Protein AF-A0A847W0J7-F1 (afdb_monomer_lite)

Sequence (144 aa):
MTIHAISHNMQVENIIVDYRDRPDGSESKLNTYIDGVKVLSTIFNLFKNHRPFLFFGIVALMLMVIAVSMFIPSVLIPFLRTGLVEKFPTLIVCVFLSLFSVFSFYTGLILDTMRYRSRCQFEFNLQLISDEKKRKRCKDERND

Structure (mmCIF, N/CA/C/O backbone):
data_AF-A0A847W0J7-F1
#
_entry.id   AF-A0A847W0J7-F1
#
loop_
_atom_site.group_PDB
_atom_site.id
_atom_site.type_symbol
_atom_site.label_atom_id
_atom_site.label_alt_id
_atom_site.label_comp_id
_atom_site.label_asym_id
_atom_site.label_entity_id
_atom_site.label_seq_id
_atom_site.pdbx_PDB_ins_code
_atom_site.Cartn_x
_atom_site.Cartn_y
_atom_site.Cartn_z
_atom_site.occupancy
_atom_site.B_iso_or_equiv
_atom_site.auth_seq_id
_atom_site.auth_comp_id
_atom_site.auth_asym_id
_atom_site.auth_atom_id
_atom_site.pdbx_PDB_model_num
ATOM 1 N N . MET A 1 1 ? 10.522 -9.683 -14.416 1.00 63.25 1 MET A N 1
ATOM 2 C CA . MET A 1 1 ? 10.779 -9.094 -15.750 1.00 63.25 1 MET A CA 1
ATOM 3 C C . MET A 1 1 ? 9.596 -9.275 -16.700 1.00 63.25 1 MET A C 1
ATOM 5 O O . MET A 1 1 ? 9.135 -8.283 -17.240 1.00 63.25 1 MET A O 1
ATOM 9 N N . THR A 1 2 ? 9.015 -10.470 -16.833 1.00 81.81 2 THR A N 1
ATOM 10 C CA . THR A 1 2 ? 7.874 -10.749 -17.736 1.00 81.81 2 THR A CA 1
ATOM 11 C C . THR A 1 2 ? 6.617 -9.922 -17.446 1.00 81.81 2 THR A C 1
ATOM 13 O O . THR A 1 2 ? 6.066 -9.303 -18.346 1.00 81.81 2 THR A O 1
ATOM 16 N N . ILE A 1 3 ? 6.197 -9.822 -16.181 1.00 83.75 3 ILE A N 1
ATOM 17 C CA . ILE A 1 3 ? 5.012 -9.026 -15.800 1.00 83.75 3 ILE A CA 1
ATOM 18 C C . ILE A 1 3 ? 5.218 -7.529 -16.072 1.00 83.75 3 ILE A C 1
ATOM 20 O O . ILE A 1 3 ? 4.294 -6.835 -16.481 1.00 83.75 3 ILE A O 1
ATOM 24 N N . HIS A 1 4 ? 6.444 -7.033 -15.891 1.00 83.62 4 HIS A N 1
ATOM 25 C CA . HIS A 1 4 ? 6.786 -5.647 -16.201 1.00 83.62 4 HIS A CA 1
ATOM 26 C C . HIS A 1 4 ? 6.713 -5.375 -17.711 1.00 83.62 4 HIS A C 1
ATOM 28 O O . HIS A 1 4 ? 6.169 -4.344 -18.102 1.00 83.62 4 HIS A O 1
ATOM 34 N N . ALA A 1 5 ? 7.190 -6.314 -18.537 1.00 87.50 5 ALA A N 1
ATOM 35 C CA . ALA A 1 5 ? 7.077 -6.252 -19.992 1.00 87.50 5 ALA A CA 1
ATOM 36 C C . ALA A 1 5 ? 5.623 -6.222 -20.461 1.00 87.50 5 ALA A C 1
ATOM 38 O O . ALA A 1 5 ? 5.243 -5.321 -21.203 1.00 87.50 5 ALA A O 1
ATOM 39 N N . ILE A 1 6 ? 4.789 -7.118 -19.932 1.00 87.00 6 ILE A N 1
ATOM 40 C CA . ILE A 1 6 ? 3.352 -7.143 -20.231 1.00 87.00 6 ILE A CA 1
ATOM 41 C C . ILE A 1 6 ? 2.672 -5.844 -19.769 1.00 87.00 6 ILE A C 1
ATOM 43 O O . ILE A 1 6 ? 1.896 -5.253 -20.511 1.00 87.00 6 ILE A O 1
ATOM 47 N N . SER A 1 7 ? 2.991 -5.348 -18.568 1.00 84.81 7 SER A N 1
ATOM 48 C CA . SER A 1 7 ? 2.380 -4.131 -18.011 1.00 84.81 7 SER A CA 1
ATOM 49 C C . SER A 1 7 ? 2.665 -2.856 -18.816 1.00 84.81 7 SER A C 1
ATOM 51 O O . SER A 1 7 ? 1.931 -1.883 -18.645 1.00 84.81 7 SER A O 1
ATOM 53 N N . HIS A 1 8 ? 3.722 -2.843 -19.630 1.00 86.38 8 HIS A N 1
ATOM 54 C CA . HIS A 1 8 ? 4.136 -1.704 -20.455 1.00 86.38 8 HIS A CA 1
ATOM 55 C C . HIS A 1 8 ? 4.053 -2.009 -21.959 1.00 86.38 8 HIS A C 1
ATOM 57 O O . HIS A 1 8 ? 4.656 -1.298 -22.754 1.00 86.38 8 HIS A O 1
ATOM 63 N N . ASN A 1 9 ? 3.333 -3.069 -22.356 1.00 86.50 9 ASN A N 1
ATOM 64 C CA . ASN A 1 9 ? 3.194 -3.502 -23.753 1.00 86.50 9 ASN A CA 1
ATOM 65 C C . ASN A 1 9 ? 4.536 -3.649 -24.496 1.00 86.50 9 ASN A C 1
ATOM 67 O O . ASN A 1 9 ? 4.642 -3.345 -25.683 1.00 86.50 9 ASN A O 1
ATOM 71 N N . MET A 1 10 ? 5.578 -4.101 -23.797 1.00 89.69 10 MET A N 1
ATOM 72 C CA . MET A 1 10 ? 6.863 -4.397 -24.425 1.00 89.69 10 MET A CA 1
ATOM 73 C C . MET A 1 10 ? 6.767 -5.686 -25.246 1.00 89.69 10 MET A C 1
ATOM 75 O O . MET A 1 10 ? 5.987 -6.582 -24.922 1.00 89.69 10 MET A O 1
ATOM 79 N N . GLN A 1 11 ? 7.587 -5.794 -26.292 1.00 88.88 11 GLN A N 1
ATOM 80 C CA . GLN A 1 11 ? 7.656 -6.993 -27.123 1.00 88.88 11 GLN A CA 1
ATOM 81 C C . GLN A 1 11 ? 8.161 -8.184 -26.296 1.00 88.88 11 GLN A C 1
ATOM 83 O O . GLN A 1 11 ? 9.225 -8.122 -25.679 1.00 88.88 11 GLN A O 1
ATOM 88 N N . VAL A 1 12 ? 7.382 -9.264 -26.284 1.00 91.12 12 VAL A N 1
ATOM 89 C CA . VAL A 1 12 ? 7.722 -10.535 -25.637 1.00 91.12 12 VAL A CA 1
ATOM 90 C C . VAL A 1 12 ? 7.479 -11.642 -26.651 1.00 91.12 12 VAL A C 1
ATOM 92 O O . VAL A 1 12 ? 6.403 -11.712 -27.239 1.00 91.12 12 VAL A O 1
ATOM 95 N N . GLU A 1 13 ? 8.470 -12.505 -26.838 1.00 89.88 13 GLU A N 1
ATOM 96 C CA . GLU A 1 13 ? 8.402 -13.656 -27.735 1.00 89.88 13 GLU A CA 1
ATOM 97 C C . GLU A 1 13 ? 8.630 -14.938 -26.930 1.00 89.88 13 GLU A C 1
ATOM 99 O O . GLU A 1 13 ? 9.442 -14.960 -26.001 1.00 89.88 13 GLU A O 1
ATOM 104 N N . ASN A 1 14 ? 7.876 -15.990 -27.250 1.00 90.19 14 ASN A N 1
ATOM 105 C CA . ASN A 1 14 ? 8.027 -17.300 -26.628 1.00 90.19 14 ASN A CA 1
ATOM 106 C C . ASN A 1 14 ? 8.779 -18.230 -27.583 1.00 90.19 14 ASN A C 1
ATOM 108 O O . ASN A 1 14 ? 8.392 -18.360 -28.741 1.00 90.19 14 ASN A O 1
ATOM 112 N N . ILE A 1 15 ? 9.817 -18.894 -27.085 1.00 91.62 15 ILE A N 1
ATOM 113 C CA . ILE A 1 15 ? 10.627 -19.837 -27.855 1.00 91.62 15 ILE A CA 1
ATOM 114 C C . ILE A 1 15 ? 10.225 -21.244 -27.418 1.00 91.62 15 ILE A C 1
ATOM 116 O O . ILE A 1 15 ? 10.307 -21.576 -26.236 1.00 91.62 15 ILE A O 1
ATOM 120 N N . ILE A 1 16 ? 9.774 -22.062 -28.369 1.00 90.56 16 ILE A N 1
ATOM 121 C CA . ILE A 1 16 ? 9.378 -23.449 -28.107 1.00 90.56 16 ILE A CA 1
ATOM 122 C C . ILE A 1 16 ? 10.643 -24.261 -27.803 1.00 90.56 16 ILE A 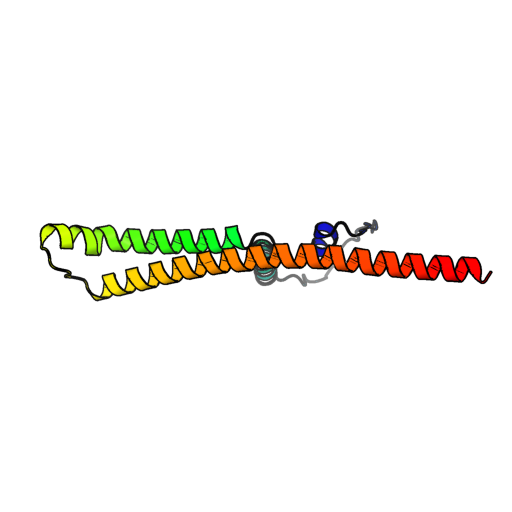C 1
ATOM 124 O O . ILE A 1 16 ? 11.602 -24.231 -28.572 1.00 90.56 16 ILE A O 1
ATOM 128 N N . VAL A 1 17 ? 10.645 -24.976 -26.677 1.00 90.19 17 VAL A N 1
ATOM 129 C CA . VAL A 1 17 ? 11.739 -25.859 -26.252 1.00 90.19 17 VAL A CA 1
ATOM 130 C C . VAL A 1 17 ? 11.154 -27.227 -25.928 1.00 90.19 17 VAL A C 1
ATOM 132 O O . VAL A 1 17 ? 10.161 -27.312 -25.203 1.00 90.19 17 VAL A O 1
ATOM 135 N N . ASP A 1 18 ? 11.778 -28.288 -26.439 1.00 92.31 18 ASP A N 1
ATOM 136 C CA . ASP A 1 18 ? 11.355 -29.660 -26.165 1.00 92.31 18 ASP A CA 1
ATOM 137 C C . ASP A 1 18 ? 11.630 -30.045 -24.710 1.00 92.31 18 ASP A C 1
ATOM 139 O O . ASP A 1 18 ? 12.739 -29.882 -24.186 1.00 92.31 18 ASP A O 1
ATOM 143 N N . TYR A 1 19 ? 10.604 -30.584 -24.055 1.00 89.69 19 TYR A N 1
ATOM 144 C CA . TYR A 1 19 ? 10.724 -31.102 -22.701 1.00 89.69 19 TYR A CA 1
ATOM 145 C C . TYR A 1 19 ? 11.484 -32.431 -22.727 1.00 89.69 19 TYR A C 1
ATOM 147 O O . TYR A 1 19 ? 11.170 -33.318 -23.518 1.00 89.69 19 TYR A O 1
ATOM 155 N N . ARG A 1 20 ? 12.495 -32.570 -21.867 1.00 87.94 20 ARG A N 1
ATOM 156 C CA . ARG A 1 20 ? 13.276 -33.804 -21.728 1.00 87.94 20 ARG A CA 1
ATOM 157 C C . ARG A 1 20 ? 12.914 -34.505 -20.437 1.00 87.94 20 ARG A C 1
ATOM 159 O O . ARG A 1 20 ? 12.783 -33.854 -19.399 1.00 87.94 20 ARG A O 1
ATOM 166 N N . ASP A 1 21 ? 12.837 -35.827 -20.508 1.00 87.25 21 ASP A N 1
ATOM 167 C CA . ASP A 1 21 ? 12.680 -36.642 -19.318 1.00 87.25 21 ASP A CA 1
ATOM 168 C C . ASP A 1 21 ? 13.873 -36.484 -18.382 1.00 87.25 21 ASP A C 1
ATOM 170 O O . ASP A 1 21 ? 15.019 -36.219 -18.770 1.00 87.25 21 ASP A O 1
ATOM 174 N N . ARG A 1 22 ? 13.559 -36.606 -17.099 1.00 84.69 22 ARG A N 1
ATOM 175 C CA . ARG A 1 22 ? 14.524 -36.461 -16.028 1.00 84.69 22 ARG A CA 1
ATOM 176 C C . ARG A 1 22 ? 15.442 -37.691 -16.010 1.00 84.69 22 ARG A C 1
ATOM 178 O O . ARG A 1 22 ? 14.921 -38.799 -16.023 1.00 84.69 22 ARG A O 1
ATOM 185 N N . PRO A 1 23 ? 16.775 -37.531 -15.925 1.00 84.38 23 PRO A N 1
ATOM 186 C CA . PRO A 1 23 ? 17.673 -38.676 -15.830 1.00 84.38 23 PRO A CA 1
ATOM 187 C C . PRO A 1 23 ? 17.377 -39.506 -14.576 1.00 84.38 23 PRO A C 1
ATOM 189 O O . PRO A 1 23 ? 17.174 -38.950 -13.482 1.00 84.38 23 PRO A O 1
ATOM 192 N N . ASP A 1 24 ? 17.367 -40.827 -14.763 1.00 82.81 24 ASP A N 1
ATOM 193 C CA . ASP A 1 24 ? 17.094 -41.814 -13.722 1.00 82.81 24 ASP A CA 1
ATOM 194 C C . ASP A 1 24 ? 18.076 -41.672 -12.553 1.00 82.81 24 ASP A C 1
ATOM 196 O O . ASP A 1 24 ? 19.277 -41.465 -12.733 1.00 82.81 24 ASP A O 1
ATOM 200 N N . GLY A 1 25 ? 17.549 -41.742 -11.329 1.00 80.50 25 GLY A N 1
ATOM 201 C CA . GLY A 1 25 ? 18.338 -41.613 -10.099 1.00 80.50 25 GLY A CA 1
ATOM 202 C C . GLY A 1 25 ? 18.641 -40.178 -9.651 1.00 80.50 25 GLY A C 1
ATOM 203 O O . GLY A 1 25 ? 19.375 -39.996 -8.682 1.00 80.50 25 GLY A O 1
ATOM 204 N N . SER A 1 26 ? 18.092 -39.141 -10.298 1.00 77.69 26 SER A N 1
ATOM 205 C CA . SER A 1 26 ? 18.303 -37.763 -9.828 1.00 77.69 26 SER A CA 1
ATOM 206 C C . SER A 1 26 ? 17.340 -37.354 -8.703 1.00 77.69 26 SER A C 1
ATOM 208 O O . SER A 1 26 ? 16.118 -37.338 -8.859 1.00 77.69 26 SER A O 1
ATOM 210 N N . GLU A 1 27 ? 17.896 -36.945 -7.562 1.00 78.06 27 GLU A N 1
ATOM 211 C CA . GLU A 1 27 ? 17.114 -36.484 -6.411 1.00 78.06 27 GLU A CA 1
ATOM 212 C C . GLU A 1 27 ? 16.453 -35.128 -6.649 1.00 78.06 27 GLU A C 1
ATOM 214 O O . GLU A 1 27 ? 17.039 -34.223 -7.250 1.00 78.06 27 GLU A O 1
ATOM 219 N N . SER A 1 28 ? 15.204 -34.969 -6.199 1.00 79.62 28 SER A N 1
ATOM 220 C CA . SER A 1 28 ? 14.467 -33.705 -6.308 1.00 79.62 28 SER A CA 1
ATOM 221 C C . SER A 1 28 ? 15.233 -32.556 -5.650 1.00 79.62 28 SER A C 1
ATOM 223 O O . SER A 1 28 ? 15.429 -32.538 -4.442 1.00 79.62 28 SER A O 1
ATOM 225 N N . LYS A 1 29 ? 15.620 -31.558 -6.455 1.00 76.81 29 LYS A N 1
ATOM 226 C CA . LYS A 1 29 ? 16.211 -30.301 -5.966 1.00 76.81 29 LYS A CA 1
ATOM 227 C C . LYS A 1 29 ? 15.158 -29.318 -5.434 1.00 76.81 29 LYS A C 1
ATOM 229 O O . LYS A 1 29 ? 15.518 -28.239 -4.975 1.00 76.81 29 LYS A O 1
ATOM 234 N N . LEU A 1 30 ? 13.873 -29.655 -5.564 1.00 82.25 30 LEU A N 1
ATOM 235 C CA . LEU A 1 30 ? 12.752 -28.804 -5.175 1.00 82.25 30 LEU A CA 1
ATOM 236 C C . LEU A 1 30 ? 12.411 -29.024 -3.709 1.00 82.25 30 LEU A C 1
ATOM 238 O O . LEU A 1 30 ? 12.205 -30.159 -3.276 1.00 82.25 30 LEU A O 1
ATOM 242 N N . ASN A 1 31 ? 12.285 -27.925 -2.969 1.00 84.38 31 ASN A N 1
ATOM 243 C CA . ASN A 1 31 ? 11.768 -27.955 -1.613 1.00 84.38 31 ASN A CA 1
ATOM 244 C C . ASN A 1 31 ? 10.330 -27.442 -1.633 1.00 84.38 31 ASN A C 1
ATOM 246 O O . ASN A 1 31 ? 10.098 -26.235 -1.622 1.00 84.38 31 ASN A O 1
ATOM 250 N N . THR A 1 32 ? 9.365 -28.360 -1.645 1.00 89.69 32 THR A N 1
ATOM 251 C CA . THR A 1 32 ? 7.939 -28.049 -1.830 1.00 89.69 32 THR A CA 1
ATOM 252 C C . THR A 1 32 ? 7.426 -26.967 -0.877 1.00 89.69 32 THR A C 1
ATOM 254 O O . THR A 1 32 ? 6.697 -26.071 -1.297 1.00 89.69 32 THR A O 1
ATOM 257 N N . TYR A 1 33 ? 7.834 -27.002 0.393 1.00 90.38 33 TYR A N 1
ATOM 258 C CA . TYR A 1 33 ? 7.372 -26.038 1.392 1.00 90.38 33 TYR A CA 1
ATOM 259 C C . TYR A 1 33 ? 8.058 -24.682 1.244 1.00 90.38 33 TYR A C 1
ATOM 261 O O . TYR A 1 33 ? 7.389 -23.651 1.169 1.00 90.38 33 TYR A O 1
ATOM 269 N N . ILE A 1 34 ? 9.392 -24.672 1.181 1.00 90.38 34 ILE A N 1
ATOM 270 C CA . ILE A 1 34 ? 10.163 -23.427 1.102 1.00 90.38 34 ILE A CA 1
ATOM 271 C C . ILE A 1 34 ? 9.863 -22.703 -0.213 1.00 90.38 34 ILE A C 1
ATOM 273 O O . ILE A 1 34 ? 9.671 -21.485 -0.222 1.00 90.38 34 ILE A O 1
ATOM 277 N N . ASP A 1 35 ? 9.785 -23.438 -1.319 1.00 91.19 35 ASP A N 1
ATOM 278 C CA . ASP A 1 35 ? 9.490 -22.860 -2.626 1.00 91.19 35 ASP A CA 1
ATOM 279 C C . ASP A 1 35 ? 8.025 -22.417 -2.717 1.00 91.19 35 ASP A C 1
ATOM 281 O O . ASP A 1 35 ? 7.754 -21.337 -3.243 1.00 91.19 35 ASP A O 1
ATOM 285 N N . GLY A 1 36 ? 7.094 -23.144 -2.092 1.00 92.00 36 GLY A N 1
ATOM 286 C CA . GLY A 1 36 ? 5.704 -22.707 -1.948 1.00 92.00 36 GLY A CA 1
ATOM 287 C C . GLY A 1 36 ? 5.574 -21.356 -1.233 1.00 92.00 36 GLY A C 1
ATOM 288 O O . GLY A 1 36 ? 4.901 -20.452 -1.733 1.00 92.00 36 GLY A O 1
ATOM 289 N N . VAL A 1 37 ? 6.277 -21.164 -0.110 1.00 94.00 37 VAL A N 1
ATOM 290 C CA . VAL A 1 37 ? 6.279 -19.887 0.630 1.00 94.00 37 VAL A CA 1
ATOM 291 C C . VAL A 1 37 ? 6.872 -18.748 -0.209 1.00 94.00 37 VAL A C 1
ATOM 293 O O . VAL A 1 37 ? 6.326 -17.640 -0.216 1.00 94.00 37 VAL A O 1
ATOM 296 N N . LYS A 1 38 ? 7.948 -19.001 -0.968 1.00 90.62 38 LYS A N 1
ATOM 297 C CA . LYS A 1 38 ? 8.528 -18.003 -1.889 1.00 90.62 38 LYS A CA 1
ATOM 298 C C . LYS A 1 38 ? 7.533 -17.587 -2.973 1.00 90.62 38 LYS A C 1
ATOM 300 O O . LYS A 1 38 ? 7.413 -16.394 -3.264 1.00 90.62 38 LYS A O 1
ATOM 305 N N . VAL A 1 39 ? 6.805 -18.543 -3.554 1.00 93.00 39 VAL A N 1
ATOM 306 C CA . VAL A 1 39 ? 5.780 -18.265 -4.571 1.00 93.00 39 VAL A CA 1
ATOM 307 C C . VAL A 1 39 ? 4.653 -17.426 -3.972 1.00 93.00 39 VAL A C 1
ATOM 309 O O . VAL A 1 39 ? 4.310 -16.388 -4.537 1.00 93.00 39 VAL A O 1
ATOM 312 N N . LEU A 1 40 ? 4.140 -17.795 -2.795 1.00 93.44 40 LEU A N 1
ATOM 313 C CA . LEU A 1 40 ? 3.081 -17.042 -2.118 1.00 93.44 40 LEU A CA 1
ATOM 314 C C . LEU A 1 40 ? 3.509 -15.601 -1.800 1.00 93.44 40 LEU A C 1
ATOM 316 O O . LEU A 1 40 ? 2.770 -14.655 -2.070 1.00 93.44 40 LEU A O 1
ATOM 320 N N . SER A 1 41 ? 4.734 -15.423 -1.300 1.00 91.56 41 SER A N 1
ATOM 321 C CA . SER A 1 41 ? 5.325 -14.102 -1.052 1.00 91.56 41 SER A CA 1
ATOM 322 C C . SER A 1 41 ? 5.453 -13.279 -2.339 1.00 91.56 41 SER A C 1
ATOM 324 O O . SER A 1 41 ? 5.176 -12.077 -2.360 1.00 91.56 41 SER A O 1
ATOM 326 N N . THR A 1 42 ? 5.808 -13.928 -3.449 1.00 91.06 42 THR A N 1
ATOM 327 C CA . THR A 1 42 ? 5.899 -13.274 -4.760 1.00 91.06 42 THR A CA 1
ATOM 328 C C . THR A 1 42 ? 4.525 -12.813 -5.243 1.00 91.06 42 THR A C 1
ATOM 330 O O . THR A 1 42 ? 4.390 -11.671 -5.682 1.00 91.06 42 THR A O 1
ATOM 333 N N . ILE A 1 43 ? 3.493 -13.651 -5.104 1.00 90.69 43 ILE A N 1
ATOM 334 C CA . ILE A 1 43 ? 2.101 -13.309 -5.439 1.00 90.69 43 ILE A CA 1
ATOM 335 C C . ILE A 1 43 ? 1.621 -12.128 -4.589 1.00 90.69 43 ILE A C 1
ATOM 337 O O . ILE A 1 43 ? 1.053 -11.173 -5.120 1.00 90.69 43 ILE A O 1
ATOM 341 N N . PHE A 1 44 ? 1.900 -12.150 -3.286 1.00 91.06 44 PHE A N 1
ATOM 342 C CA . PHE A 1 44 ? 1.527 -11.078 -2.368 1.00 91.06 44 PHE A CA 1
ATOM 343 C C . PHE A 1 44 ? 2.179 -9.742 -2.743 1.00 91.06 44 PHE A C 1
ATOM 345 O O . PHE A 1 44 ? 1.509 -8.712 -2.847 1.00 91.06 44 PHE A O 1
ATOM 352 N N . ASN A 1 45 ? 3.484 -9.760 -3.024 1.00 89.50 45 ASN A N 1
ATOM 353 C CA . ASN A 1 45 ? 4.211 -8.577 -3.475 1.00 89.50 45 ASN A CA 1
ATOM 354 C C . ASN A 1 45 ? 3.711 -8.068 -4.830 1.00 89.50 45 ASN A C 1
ATOM 356 O O . ASN A 1 45 ? 3.579 -6.857 -5.016 1.00 89.50 45 ASN A O 1
ATOM 360 N N . LEU A 1 46 ? 3.393 -8.969 -5.760 1.00 89.31 46 LEU A N 1
ATOM 361 C CA . LEU A 1 46 ? 2.803 -8.618 -7.049 1.00 89.31 46 LEU A CA 1
ATOM 362 C C . LEU A 1 46 ? 1.452 -7.934 -6.879 1.00 89.31 46 LEU A C 1
ATOM 364 O O . LEU A 1 46 ? 1.237 -6.880 -7.474 1.00 89.31 46 LEU A O 1
ATOM 368 N N . PHE A 1 47 ? 0.574 -8.483 -6.040 1.00 89.25 47 PHE A N 1
ATOM 369 C CA . PHE A 1 47 ? -0.734 -7.898 -5.771 1.00 89.25 47 PHE A CA 1
ATOM 370 C C . PHE A 1 47 ? -0.609 -6.499 -5.155 1.00 89.25 47 PHE A C 1
ATOM 372 O O . PHE A 1 47 ? -1.184 -5.546 -5.683 1.00 89.25 47 PHE A O 1
ATOM 379 N N . LYS A 1 48 ? 0.229 -6.347 -4.121 1.00 90.81 48 LYS A N 1
ATOM 380 C CA . LYS A 1 48 ? 0.528 -5.055 -3.485 1.00 90.81 48 LYS A CA 1
ATOM 381 C C . LYS A 1 48 ? 1.053 -4.019 -4.483 1.00 90.81 48 LYS A C 1
ATOM 383 O O . LYS A 1 48 ? 0.628 -2.870 -4.458 1.00 90.81 48 LYS A O 1
ATOM 388 N N . ASN A 1 49 ? 1.970 -4.409 -5.367 1.00 88.19 49 ASN A N 1
ATOM 389 C CA . ASN A 1 49 ? 2.592 -3.486 -6.320 1.00 88.19 49 ASN A CA 1
ATOM 390 C C . ASN A 1 49 ? 1.668 -3.161 -7.510 1.00 88.19 49 ASN A C 1
ATOM 392 O O . ASN A 1 49 ? 1.729 -2.061 -8.068 1.00 88.19 49 ASN A O 1
ATOM 396 N N . HIS A 1 50 ? 0.800 -4.099 -7.910 1.00 87.00 50 HIS A N 1
ATOM 397 C CA . HIS A 1 50 ? -0.135 -3.882 -9.011 1.00 87.00 50 HIS A CA 1
ATOM 398 C C . HIS A 1 50 ? -1.422 -3.159 -8.612 1.00 87.00 50 HIS A C 1
ATOM 400 O O . HIS A 1 50 ? -1.966 -2.410 -9.423 1.00 87.00 50 HIS A O 1
ATOM 406 N N . ARG A 1 51 ? -1.914 -3.379 -7.391 1.00 89.62 51 ARG A N 1
ATOM 407 C CA . ARG A 1 51 ? -3.176 -2.832 -6.877 1.00 89.62 51 ARG A CA 1
ATOM 408 C C . ARG A 1 51 ? -3.005 -2.344 -5.425 1.00 89.62 51 ARG A C 1
ATOM 410 O O . ARG A 1 51 ? -3.647 -2.887 -4.524 1.00 89.62 51 ARG A O 1
ATOM 417 N N . PRO A 1 52 ? -2.163 -1.322 -5.179 1.00 91.50 52 PRO A N 1
ATOM 418 C CA . PRO A 1 52 ? -1.834 -0.880 -3.822 1.00 91.50 52 PRO A CA 1
ATOM 419 C C . PRO A 1 52 ? -3.058 -0.401 -3.036 1.00 91.50 52 PRO A C 1
ATOM 421 O O . PRO A 1 52 ? -3.220 -0.788 -1.881 1.00 91.50 52 PRO A O 1
ATOM 424 N N . PHE A 1 53 ? -3.957 0.369 -3.661 1.00 93.25 53 PHE A N 1
ATOM 425 C CA . PHE A 1 53 ? -5.162 0.867 -2.992 1.00 93.25 53 PHE A CA 1
ATOM 426 C C . PHE A 1 53 ? -6.055 -0.262 -2.464 1.00 93.25 53 PHE A C 1
ATOM 428 O O . PHE A 1 53 ? -6.477 -0.220 -1.314 1.00 93.25 53 PHE A O 1
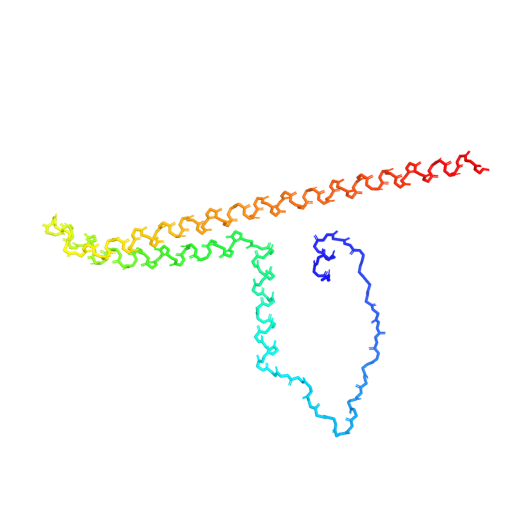ATOM 435 N N . LEU A 1 54 ? -6.299 -1.303 -3.269 1.00 93.62 54 LEU A N 1
ATOM 436 C CA . LEU A 1 54 ? -7.108 -2.450 -2.840 1.00 93.62 54 LEU A CA 1
ATOM 437 C C . LEU A 1 54 ? -6.437 -3.205 -1.692 1.00 93.62 54 LEU A C 1
ATOM 439 O O . LEU A 1 54 ? -7.099 -3.554 -0.720 1.00 93.62 54 LEU A O 1
ATOM 443 N N . PHE A 1 55 ? -5.126 -3.426 -1.784 1.00 94.56 55 PHE A N 1
ATOM 444 C CA . PHE A 1 55 ? -4.374 -4.135 -0.757 1.00 94.56 55 PHE A CA 1
ATOM 445 C C . PHE A 1 55 ? -4.443 -3.423 0.604 1.00 94.56 55 PHE A C 1
ATOM 447 O O . PHE A 1 55 ? -4.898 -4.003 1.591 1.00 94.56 55 PHE A O 1
ATOM 454 N N . PHE A 1 56 ? -4.044 -2.151 0.654 1.00 94.50 56 PHE A N 1
ATOM 455 C CA . PHE A 1 56 ? -4.063 -1.375 1.894 1.00 94.50 56 PHE A CA 1
ATOM 456 C C . PHE A 1 56 ? -5.488 -1.024 2.345 1.00 94.50 56 PHE A C 1
ATOM 458 O O . PHE A 1 56 ? -5.746 -0.949 3.542 1.00 94.50 56 PHE A O 1
ATOM 465 N N . GLY A 1 57 ? -6.433 -0.890 1.413 1.00 96.06 57 GLY A N 1
ATOM 466 C CA . GLY A 1 57 ? -7.850 -0.687 1.706 1.00 96.06 57 GLY A CA 1
ATOM 467 C C . GLY A 1 57 ? -8.487 -1.876 2.427 1.00 96.06 57 GLY A C 1
ATOM 468 O O . GLY A 1 57 ? -9.197 -1.673 3.406 1.00 96.06 57 GLY A O 1
ATOM 469 N N . ILE A 1 58 ? -8.186 -3.115 2.016 1.00 96.06 58 ILE A N 1
ATOM 470 C CA . ILE A 1 58 ? -8.645 -4.326 2.722 1.00 96.06 58 ILE A CA 1
ATOM 471 C C . ILE A 1 58 ? -8.065 -4.371 4.141 1.00 96.06 58 ILE A C 1
ATOM 473 O O . ILE A 1 58 ? -8.786 -4.667 5.092 1.00 96.06 58 ILE A O 1
ATOM 477 N N . VAL A 1 59 ? -6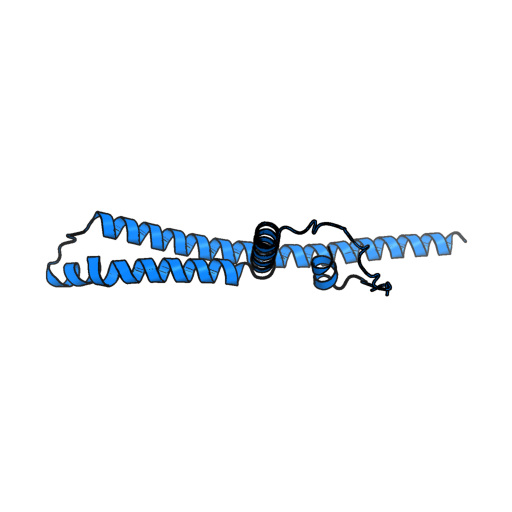.779 -4.041 4.303 1.00 95.94 59 VAL A N 1
ATOM 478 C CA . VAL A 1 59 ? -6.129 -3.994 5.623 1.00 95.94 59 VAL A CA 1
ATOM 479 C C . VAL A 1 59 ? -6.762 -2.922 6.512 1.00 95.94 59 VAL A C 1
ATOM 481 O O . VAL A 1 59 ? -7.078 -3.200 7.666 1.00 95.94 59 VAL A O 1
ATOM 484 N N . ALA A 1 60 ? -6.988 -1.718 5.981 1.00 97.19 60 ALA A N 1
ATOM 485 C CA . ALA A 1 60 ? -7.677 -0.644 6.688 1.00 97.19 60 ALA A CA 1
ATOM 486 C C . ALA A 1 60 ? -9.088 -1.074 7.111 1.00 97.19 60 ALA A C 1
ATOM 488 O O . ALA A 1 60 ? -9.447 -0.956 8.278 1.00 97.19 60 AL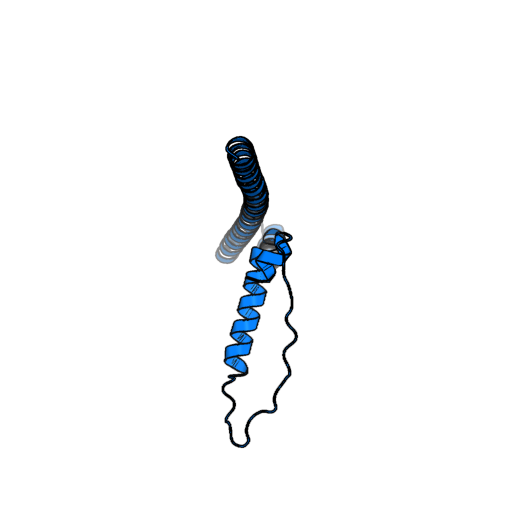A A O 1
ATOM 489 N N . LEU A 1 61 ? -9.862 -1.665 6.197 1.00 97.50 61 LEU A N 1
ATOM 490 C CA . LEU A 1 61 ? -11.201 -2.169 6.492 1.00 97.50 61 LEU A CA 1
ATOM 491 C C . LEU A 1 61 ? -11.175 -3.208 7.621 1.00 97.50 61 LEU A C 1
ATOM 493 O O . LEU A 1 61 ? -11.963 -3.098 8.556 1.00 97.50 61 LEU A O 1
ATOM 497 N N . MET A 1 62 ? -10.258 -4.179 7.576 1.00 97.81 62 MET A N 1
ATOM 498 C CA . MET A 1 62 ? -10.134 -5.182 8.639 1.00 97.81 62 MET A CA 1
ATOM 499 C C . MET A 1 62 ? -9.795 -4.549 9.992 1.00 97.81 62 MET A C 1
ATOM 501 O O . MET A 1 62 ? -10.440 -4.867 10.989 1.00 97.81 62 MET A O 1
ATOM 505 N N . LEU A 1 63 ? -8.838 -3.617 10.033 1.00 97.00 63 LEU A N 1
ATOM 506 C CA . LEU A 1 63 ? -8.478 -2.904 11.263 1.00 97.00 63 LEU A CA 1
ATOM 507 C C . LEU A 1 63 ? -9.648 -2.077 11.810 1.00 97.00 63 LEU A C 1
ATOM 509 O O . LEU A 1 63 ? -9.900 -2.101 13.014 1.00 97.00 63 LEU A O 1
ATOM 513 N N . MET A 1 64 ? -10.393 -1.393 10.937 1.00 97.31 64 MET A N 1
ATOM 514 C CA . MET A 1 64 ? -11.574 -0.622 11.322 1.00 97.31 64 MET A CA 1
ATOM 515 C C . MET A 1 64 ? -12.680 -1.523 11.875 1.00 97.31 64 MET A C 1
ATOM 517 O O . MET A 1 64 ? -13.258 -1.213 12.914 1.00 97.31 64 MET A O 1
ATOM 521 N N . VAL A 1 65 ? -12.958 -2.655 11.223 1.00 97.75 65 VAL A N 1
ATOM 522 C CA . VAL A 1 65 ? -13.963 -3.622 11.689 1.00 97.75 65 VAL A CA 1
ATOM 523 C C . VAL A 1 65 ? -13.593 -4.153 13.071 1.00 97.75 65 VAL A C 1
ATOM 525 O O . VAL A 1 65 ? -14.446 -4.176 13.956 1.00 97.75 65 VAL A O 1
ATOM 528 N N . ILE A 1 66 ? -12.324 -4.504 13.296 1.00 96.56 66 ILE A N 1
ATOM 529 C CA . ILE A 1 66 ? -11.844 -4.950 14.609 1.00 96.56 66 ILE A CA 1
ATOM 530 C C . ILE A 1 66 ? -12.028 -3.834 15.647 1.00 96.56 66 ILE A C 1
ATOM 532 O O . ILE A 1 66 ? -12.634 -4.075 16.692 1.00 96.56 66 ILE A O 1
ATOM 536 N N . ALA A 1 67 ? -11.601 -2.605 15.342 1.00 96.12 67 ALA A N 1
ATOM 537 C CA . ALA A 1 67 ? -11.741 -1.462 16.245 1.00 96.12 67 ALA A CA 1
ATOM 538 C C . ALA A 1 67 ? -13.205 -1.208 16.638 1.00 96.12 67 ALA A C 1
ATOM 540 O O . ALA A 1 67 ? -13.523 -1.094 17.820 1.00 96.12 67 ALA A O 1
ATOM 541 N N . VAL A 1 68 ? -14.112 -1.176 15.658 1.00 95.94 68 VAL A N 1
ATOM 542 C CA . VAL A 1 68 ? -15.546 -0.938 15.872 1.00 95.94 68 VAL A CA 1
ATOM 543 C C . VAL A 1 68 ? -16.191 -2.095 16.637 1.00 95.94 68 VAL A C 1
ATOM 545 O O . VAL A 1 68 ? -16.954 -1.856 17.574 1.00 95.94 68 VAL A O 1
ATOM 548 N N . SER A 1 69 ? -15.847 -3.340 16.296 1.00 95.75 69 SER A N 1
ATOM 549 C CA . SER A 1 69 ? -16.369 -4.532 16.976 1.00 95.75 69 SER A CA 1
ATOM 550 C C . SER A 1 69 ? -15.982 -4.590 18.454 1.00 95.75 69 SER A C 1
ATOM 552 O O . SER A 1 69 ? -16.758 -5.088 19.261 1.00 95.75 69 SER A O 1
ATOM 554 N N . MET A 1 70 ? -14.822 -4.042 18.830 1.00 93.50 70 MET A N 1
ATOM 555 C CA . MET A 1 70 ? -14.409 -3.921 20.228 1.00 93.50 70 MET A CA 1
ATOM 556 C C . MET A 1 70 ? -15.041 -2.700 20.904 1.00 93.50 70 MET A C 1
ATOM 558 O O . MET A 1 70 ? -15.495 -2.797 22.048 1.00 93.50 70 MET A O 1
ATOM 562 N N . PHE A 1 71 ? -15.099 -1.566 20.202 1.00 94.25 71 PHE A N 1
ATOM 563 C CA . PHE A 1 71 ? -15.574 -0.288 20.727 1.00 94.25 71 PHE A CA 1
ATOM 564 C C . PHE A 1 71 ? -17.065 -0.300 21.080 1.00 94.25 71 PHE A C 1
ATOM 566 O O . PHE A 1 71 ? -17.432 0.126 22.178 1.00 94.25 71 PHE A O 1
ATOM 573 N N . ILE A 1 72 ? -17.922 -0.814 20.189 1.00 93.44 72 ILE A N 1
ATOM 574 C CA . ILE A 1 72 ? -19.380 -0.812 20.386 1.00 93.44 72 ILE A CA 1
ATOM 575 C C . ILE A 1 72 ? -19.775 -1.539 21.687 1.00 93.44 72 ILE A C 1
ATOM 577 O O . ILE A 1 72 ? -20.358 -0.898 22.564 1.00 93.44 72 ILE A O 1
ATOM 581 N N . PRO A 1 73 ? -19.455 -2.835 21.878 1.00 91.88 73 PRO A N 1
ATOM 582 C CA . PRO A 1 73 ? -19.888 -3.560 23.066 1.00 91.88 73 PRO A CA 1
ATOM 583 C C . PRO A 1 73 ? -19.134 -3.149 24.331 1.00 91.88 73 PRO A C 1
ATOM 585 O O . PRO A 1 73 ? -19.721 -3.152 25.409 1.00 91.88 73 PRO A O 1
ATOM 588 N N . SER A 1 74 ? -17.844 -2.809 24.227 1.00 89.62 74 SER A N 1
ATOM 589 C CA . SER A 1 74 ? -16.998 -2.627 25.415 1.00 89.62 74 SER A CA 1
ATOM 590 C C . SER A 1 74 ? -16.983 -1.206 25.958 1.00 89.62 74 SER A C 1
ATOM 592 O O . SER A 1 74 ? -16.691 -1.034 27.138 1.00 89.62 74 SER A O 1
ATOM 594 N N . VAL A 1 75 ? -17.239 -0.202 25.118 1.00 90.31 75 VAL A N 1
ATOM 595 C CA . VAL A 1 75 ? -17.115 1.211 25.499 1.00 90.31 75 VAL A CA 1
ATOM 596 C C . VAL A 1 75 ? -18.424 1.951 25.267 1.00 90.31 75 VAL A C 1
ATOM 598 O O . VAL A 1 75 ? -18.939 2.556 26.201 1.00 90.31 75 VAL A O 1
ATOM 601 N N . LEU A 1 76 ? -19.002 1.862 24.065 1.00 90.12 76 LEU A N 1
ATOM 602 C CA . LEU A 1 76 ? -20.182 2.653 23.711 1.00 90.12 76 LEU A CA 1
ATOM 603 C C . LEU A 1 76 ? -21.431 2.236 24.503 1.00 90.12 76 LEU A C 1
ATOM 605 O O . LEU A 1 76 ? -22.095 3.091 25.083 1.00 90.12 76 LEU A O 1
ATOM 609 N N . ILE A 1 77 ? -21.747 0.935 24.564 1.00 91.12 77 ILE A N 1
ATOM 610 C CA . ILE A 1 77 ? -22.939 0.445 25.281 1.00 91.12 77 ILE A CA 1
ATOM 611 C C . ILE A 1 77 ? -22.874 0.748 26.792 1.00 91.12 77 ILE A C 1
ATOM 613 O O . ILE A 1 77 ? -23.859 1.277 27.313 1.00 91.12 77 ILE A O 1
ATOM 617 N N . PRO A 1 78 ? -21.769 0.460 27.515 1.00 90.12 78 PRO A N 1
ATOM 618 C CA . PRO A 1 78 ? -21.656 0.808 28.932 1.00 90.12 78 PRO A CA 1
ATOM 619 C C . PRO A 1 78 ? -21.744 2.315 29.167 1.00 90.12 78 PRO A C 1
ATOM 621 O O . PRO A 1 78 ? -22.514 2.743 30.020 1.00 90.12 78 PRO A O 1
ATOM 624 N N . PHE A 1 79 ? -21.052 3.117 28.351 1.00 90.00 79 PHE A N 1
ATOM 625 C CA . PHE A 1 79 ? -21.069 4.575 28.460 1.00 90.00 79 PHE A CA 1
ATOM 626 C C . PHE A 1 79 ? -22.478 5.160 28.302 1.00 90.00 79 PHE A C 1
ATOM 628 O O . PHE A 1 79 ? -22.863 6.038 29.066 1.00 90.00 79 PHE A O 1
ATOM 635 N N . LEU A 1 80 ? -23.284 4.640 27.369 1.00 91.31 80 LEU A N 1
ATOM 636 C CA . LEU A 1 80 ? -24.675 5.076 27.194 1.00 91.31 80 LEU A CA 1
ATOM 637 C C . LEU A 1 80 ? -25.570 4.738 28.396 1.00 91.31 80 LEU A C 1
ATOM 639 O O . LEU A 1 80 ? -26.571 5.416 28.610 1.00 91.31 80 LEU A O 1
ATOM 643 N N . ARG A 1 81 ? -25.241 3.692 29.165 1.00 89.81 81 ARG A N 1
ATOM 644 C CA . ARG A 1 81 ? -26.015 3.290 30.349 1.00 89.81 81 ARG A CA 1
ATOM 645 C C . ARG A 1 81 ? -25.573 4.003 31.621 1.00 89.81 81 ARG A C 1
ATOM 647 O O . ARG A 1 81 ? -26.424 4.383 32.415 1.00 89.81 81 ARG A O 1
ATOM 654 N N . THR A 1 82 ? -24.267 4.133 31.841 1.00 87.75 82 THR A N 1
ATOM 655 C CA . THR A 1 82 ? -23.705 4.606 33.116 1.00 87.75 82 THR A CA 1
ATOM 656 C C . THR A 1 82 ? -23.147 6.026 33.045 1.00 87.75 82 THR A C 1
ATOM 658 O O . THR A 1 82 ? -22.908 6.632 34.084 1.00 87.75 82 THR A O 1
ATOM 661 N N . GLY A 1 83 ? -22.913 6.569 31.846 1.00 85.88 83 GLY A N 1
ATOM 662 C CA . GLY A 1 83 ? -22.222 7.847 31.640 1.00 85.88 83 GLY A CA 1
ATOM 663 C C . GLY A 1 83 ? -20.722 7.807 31.961 1.00 85.88 83 GLY A C 1
ATOM 664 O O . GLY A 1 83 ? -20.040 8.823 31.843 1.00 85.88 83 GLY A O 1
ATOM 665 N N . LEU A 1 84 ? -20.194 6.645 32.357 1.00 84.12 84 LEU A N 1
ATOM 666 C CA . LEU A 1 84 ? -18.812 6.441 32.783 1.00 84.12 84 LEU A CA 1
ATOM 667 C C . LEU A 1 84 ? -18.086 5.522 31.796 1.00 84.12 84 LEU A C 1
ATOM 669 O O . LEU A 1 84 ? -18.650 4.564 31.269 1.00 84.12 84 LEU A O 1
ATOM 673 N N . VAL A 1 85 ? -16.804 5.798 31.559 1.00 85.31 85 VAL A N 1
ATOM 674 C CA . VAL A 1 85 ? -15.938 4.937 30.744 1.00 85.31 85 VAL A CA 1
ATOM 675 C C . VAL A 1 85 ? -15.199 3.974 31.668 1.00 85.31 85 VAL A C 1
ATOM 677 O O . VAL A 1 85 ? -14.109 4.265 32.142 1.00 85.31 85 VAL A O 1
ATOM 680 N N . GLU A 1 86 ? -15.784 2.808 31.935 1.00 81.38 86 GLU A N 1
ATOM 681 C CA . GLU A 1 86 ? -15.177 1.812 32.837 1.00 81.38 86 GLU A CA 1
ATOM 682 C C . GLU A 1 86 ? -13.880 1.206 32.269 1.00 81.38 86 GLU A C 1
ATOM 684 O O . GLU A 1 86 ? -12.975 0.824 33.008 1.00 81.38 86 GLU A O 1
ATOM 689 N N . LYS A 1 87 ? -13.765 1.131 30.936 1.00 86.81 87 LYS A N 1
ATOM 690 C CA . LYS A 1 87 ? -12.672 0.445 30.232 1.00 86.81 87 LYS A CA 1
ATOM 691 C C . LYS A 1 87 ? -11.753 1.404 29.469 1.00 86.81 87 LYS A C 1
ATOM 693 O O . LYS A 1 87 ? -11.681 1.373 28.238 1.00 86.81 87 LYS A O 1
ATOM 698 N N . PHE A 1 88 ? -11.000 2.224 30.203 1.00 88.69 88 PHE A N 1
ATOM 699 C CA . PHE A 1 88 ? -10.025 3.164 29.624 1.00 88.69 88 PHE A CA 1
ATOM 700 C C . PHE A 1 88 ? -8.970 2.512 28.705 1.00 88.69 88 PHE A C 1
ATOM 702 O O . PHE A 1 88 ? -8.785 3.016 27.595 1.00 88.69 88 PHE A O 1
ATOM 709 N N . PRO A 1 89 ? -8.311 1.387 29.067 1.00 91.75 89 PRO A N 1
ATOM 710 C CA . PRO A 1 89 ? -7.313 0.772 28.186 1.00 91.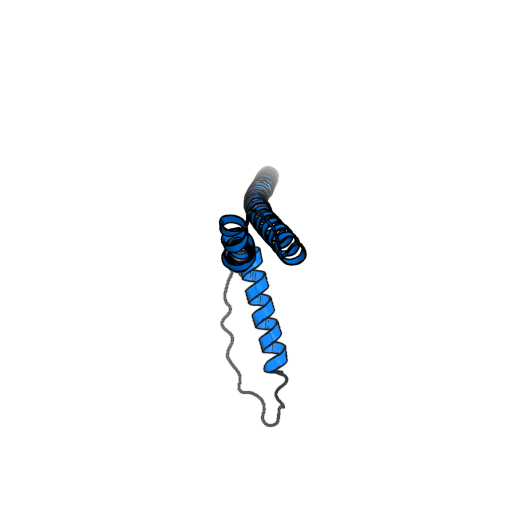75 89 PRO A CA 1
ATOM 711 C C . PRO A 1 89 ? -7.905 0.331 26.842 1.00 91.75 89 PRO A C 1
ATOM 713 O O . PRO A 1 89 ? -7.274 0.473 25.797 1.00 91.75 89 PRO A O 1
ATOM 716 N N . THR A 1 90 ? -9.146 -0.162 26.852 1.00 92.19 90 THR A N 1
ATOM 717 C CA . THR A 1 90 ? -9.834 -0.635 25.646 1.00 92.19 90 THR A CA 1
ATOM 718 C C . THR A 1 90 ? -10.191 0.520 24.716 1.00 92.19 90 THR A C 1
ATOM 720 O O . THR A 1 90 ? -10.017 0.389 23.507 1.00 92.19 90 THR A O 1
ATOM 723 N N . LEU A 1 91 ? -10.613 1.668 25.263 1.00 92.88 91 LEU A N 1
ATOM 724 C CA . LEU A 1 91 ? -10.825 2.893 24.486 1.00 92.88 91 LEU A CA 1
ATOM 725 C C . LEU A 1 91 ? -9.537 3.311 23.762 1.00 92.88 91 LEU A C 1
ATOM 727 O O . LEU A 1 91 ? -9.563 3.546 22.557 1.00 92.88 91 LEU A O 1
ATOM 731 N N . ILE A 1 92 ? -8.413 3.350 24.482 1.00 94.94 92 ILE A N 1
ATOM 732 C CA . ILE A 1 92 ? -7.112 3.750 23.929 1.00 94.94 92 ILE A CA 1
ATOM 733 C C . ILE A 1 92 ? -6.706 2.824 22.774 1.00 94.94 92 ILE A C 1
ATOM 735 O O . ILE A 1 92 ? -6.348 3.301 21.697 1.00 94.94 92 ILE A O 1
ATOM 739 N N . VAL A 1 93 ? -6.826 1.505 22.953 1.00 95.31 93 VAL A N 1
ATOM 740 C CA . VAL A 1 93 ? -6.530 0.522 21.896 1.00 95.31 93 VAL A CA 1
ATOM 741 C C . VAL A 1 93 ? -7.432 0.718 20.674 1.00 95.31 93 VAL A C 1
ATOM 743 O O . VAL A 1 93 ? -6.937 0.685 19.549 1.00 95.31 93 VAL A O 1
ATOM 746 N N . CYS A 1 94 ? -8.730 0.982 20.867 1.00 95.19 94 CYS A N 1
ATOM 747 C CA . CYS A 1 94 ? -9.656 1.248 19.761 1.00 95.19 94 CYS A CA 1
ATOM 748 C C . CYS A 1 94 ? -9.274 2.514 18.978 1.00 95.19 94 CYS A C 1
ATOM 750 O O . CYS A 1 94 ? -9.340 2.512 17.750 1.00 95.19 94 CYS A O 1
ATOM 752 N N . VAL A 1 95 ? -8.840 3.574 19.671 1.00 95.44 95 VAL A N 1
ATOM 753 C CA . VAL A 1 95 ? -8.374 4.823 19.045 1.00 95.44 95 VAL A CA 1
ATOM 754 C C . VAL A 1 95 ? -7.090 4.597 18.246 1.00 95.44 95 VAL A C 1
ATOM 756 O O . VAL A 1 95 ? -6.979 5.066 17.116 1.00 95.44 95 VAL A O 1
ATOM 759 N N . PHE A 1 96 ? -6.124 3.847 18.778 1.00 97.25 96 PHE A N 1
ATOM 760 C CA . PHE A 1 96 ? -4.913 3.533 18.019 1.00 97.25 96 PHE A CA 1
ATOM 761 C C . PHE A 1 96 ? -5.207 2.637 16.813 1.00 97.25 96 PHE A C 1
ATOM 763 O O . PHE A 1 96 ? -4.692 2.898 15.729 1.00 97.25 96 PHE A O 1
ATOM 770 N N . LEU A 1 97 ? -6.060 1.619 16.957 1.00 96.62 97 LEU A N 1
ATOM 771 C CA . LEU A 1 97 ? -6.468 0.761 15.839 1.00 96.62 97 LEU A CA 1
ATOM 772 C C . LEU A 1 97 ? -7.165 1.554 14.726 1.00 96.62 97 LEU A C 1
ATOM 774 O O . LEU A 1 97 ? -6.853 1.353 13.550 1.00 96.62 97 LEU A O 1
ATOM 778 N N . SER A 1 98 ? -8.070 2.473 15.076 1.00 96.25 98 SER A N 1
ATOM 779 C CA . SER A 1 98 ? -8.733 3.327 14.086 1.00 96.25 98 SER A CA 1
ATOM 780 C C . SER A 1 98 ? -7.743 4.284 13.416 1.00 96.25 98 SER A C 1
ATOM 782 O O . SER A 1 98 ? -7.789 4.458 12.197 1.00 96.25 98 SER A O 1
ATOM 784 N N . LEU A 1 99 ? -6.776 4.816 14.167 1.00 97.88 99 LEU A N 1
ATOM 785 C CA . LEU A 1 99 ? -5.699 5.639 13.627 1.00 97.88 99 LEU A CA 1
ATOM 786 C C . LEU A 1 99 ? -4.823 4.852 12.635 1.00 97.88 99 LEU A C 1
ATOM 788 O O . LEU A 1 99 ? -4.585 5.321 11.522 1.00 97.88 99 LEU A O 1
ATOM 792 N N . PHE A 1 100 ? -4.401 3.631 12.980 1.00 97.75 100 PHE A N 1
ATOM 793 C CA . PHE A 1 100 ? -3.648 2.753 12.075 1.00 97.75 100 PHE A CA 1
ATOM 794 C C . PHE A 1 100 ? -4.447 2.370 10.826 1.00 97.75 100 PHE A C 1
ATOM 796 O O . PHE A 1 100 ? -3.882 2.323 9.732 1.00 97.75 100 PHE A O 1
ATOM 803 N N . SER A 1 101 ? -5.757 2.147 10.957 1.00 97.69 101 SER A N 1
ATOM 804 C CA . SER A 1 101 ? -6.647 1.931 9.813 1.00 97.69 101 SER A CA 1
ATOM 805 C C . SER A 1 101 ? -6.602 3.116 8.844 1.00 97.69 101 SER A C 1
ATOM 807 O O . SER A 1 101 ? -6.392 2.935 7.644 1.00 97.69 101 SER A O 1
ATOM 809 N N . VAL A 1 102 ? -6.754 4.338 9.359 1.00 97.69 102 VAL A N 1
ATOM 810 C CA . VAL A 1 102 ? -6.720 5.563 8.549 1.00 97.69 102 VAL A CA 1
ATOM 811 C C . VAL A 1 102 ? -5.349 5.756 7.893 1.00 97.69 102 VAL A C 1
ATOM 813 O O . VAL A 1 102 ? -5.280 6.027 6.695 1.00 97.69 102 VAL A O 1
ATOM 816 N N . PHE A 1 103 ? -4.252 5.543 8.625 1.00 97.75 103 PHE A N 1
ATOM 817 C CA . PHE A 1 103 ? -2.901 5.593 8.053 1.00 97.75 103 PHE A CA 1
ATOM 818 C C . PHE A 1 103 ? -2.696 4.571 6.933 1.00 97.75 103 PHE A C 1
ATOM 820 O O . PHE A 1 103 ? -2.117 4.902 5.896 1.00 97.75 103 PHE A O 1
ATOM 827 N N . SER A 1 104 ? -3.187 3.343 7.111 1.00 96.75 104 SER A N 1
ATOM 828 C CA . SER A 1 104 ? -3.121 2.303 6.083 1.00 96.75 104 SER A CA 1
ATOM 829 C C . SER A 1 104 ? -3.887 2.727 4.827 1.00 96.75 104 SER A C 1
ATOM 831 O O . SER A 1 104 ? -3.348 2.674 3.721 1.00 96.75 104 SER A O 1
ATOM 833 N N . PHE A 1 105 ? -5.095 3.274 4.992 1.00 97.56 105 PHE A N 1
ATOM 834 C CA . PHE A 1 105 ? -5.896 3.796 3.886 1.00 97.56 105 PHE A CA 1
ATOM 835 C C . PHE A 1 105 ? -5.181 4.919 3.114 1.00 97.56 105 PHE A C 1
ATOM 837 O O . PHE A 1 105 ? -5.064 4.846 1.887 1.00 97.56 105 PHE A O 1
ATOM 844 N N . TYR A 1 106 ? -4.627 5.915 3.816 1.00 97.56 106 TYR A N 1
ATOM 845 C CA . TYR A 1 106 ? -3.848 6.990 3.188 1.00 97.56 106 TYR A CA 1
ATOM 846 C C . TYR A 1 106 ? -2.597 6.470 2.479 1.00 97.56 106 TYR A C 1
ATOM 848 O O . TYR A 1 106 ? -2.292 6.908 1.372 1.00 97.56 106 TYR A O 1
ATOM 856 N N . THR A 1 107 ? -1.899 5.501 3.071 1.00 96.62 107 THR A N 1
ATOM 857 C CA . THR A 1 107 ? -0.745 4.851 2.435 1.00 96.62 107 THR A CA 1
ATOM 858 C C . THR A 1 107 ? -1.154 4.193 1.116 1.00 96.62 107 THR A C 1
ATOM 860 O O . THR A 1 107 ? -0.468 4.357 0.107 1.00 96.62 107 THR A O 1
ATOM 863 N N . GLY A 1 108 ? -2.308 3.520 1.089 1.00 95.50 108 GLY A N 1
ATOM 864 C CA . GLY A 1 108 ? -2.894 2.962 -0.129 1.00 95.50 108 GLY A CA 1
ATOM 865 C C . GLY A 1 108 ? -3.148 4.010 -1.213 1.00 95.50 108 GLY A C 1
ATOM 866 O O . GLY A 1 108 ? -2.761 3.796 -2.362 1.00 95.50 108 GLY A O 1
ATOM 867 N N . LEU A 1 109 ? -3.743 5.151 -0.851 1.00 95.88 109 LEU A N 1
ATOM 868 C CA . LEU A 1 109 ? -4.002 6.268 -1.772 1.00 95.88 109 LEU A CA 1
ATOM 869 C C . LEU A 1 109 ? -2.714 6.883 -2.334 1.00 95.88 109 LEU A C 1
ATOM 871 O O . LEU A 1 109 ? -2.612 7.138 -3.538 1.00 95.88 109 LEU A O 1
ATOM 875 N N . ILE A 1 110 ? -1.716 7.104 -1.475 1.00 96.75 110 ILE A N 1
ATOM 876 C CA . ILE A 1 110 ? -0.423 7.668 -1.876 1.00 96.75 110 ILE A CA 1
ATOM 877 C C . ILE A 1 110 ? 0.275 6.721 -2.853 1.00 96.75 110 ILE A C 1
ATOM 879 O O . ILE A 1 110 ? 0.725 7.161 -3.909 1.00 96.75 110 ILE A O 1
ATOM 883 N N . LEU A 1 111 ? 0.336 5.420 -2.549 1.00 95.25 111 LEU A N 1
ATOM 884 C CA . LEU A 1 111 ? 0.980 4.445 -3.431 1.00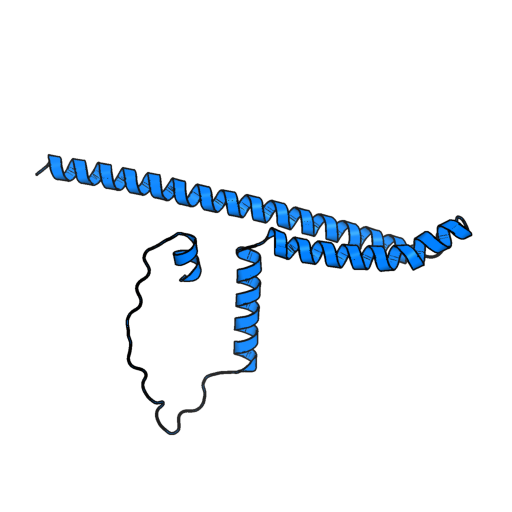 95.25 111 LEU A CA 1
ATOM 885 C C . LEU A 1 111 ? 0.265 4.310 -4.779 1.00 95.25 111 LEU A C 1
ATOM 887 O O . LEU A 1 111 ? 0.933 4.133 -5.796 1.00 95.25 111 LEU A O 1
ATOM 891 N N . ASP A 1 112 ? -1.064 4.401 -4.810 1.00 94.56 112 ASP A N 1
ATOM 892 C CA . ASP A 1 112 ? -1.818 4.351 -6.065 1.00 94.56 112 ASP A CA 1
ATOM 893 C C . ASP A 1 112 ? -1.550 5.582 -6.940 1.00 94.56 112 ASP A C 1
ATOM 895 O O . ASP A 1 112 ? -1.270 5.464 -8.136 1.00 94.56 112 ASP A O 1
ATOM 899 N N . THR A 1 113 ? -1.490 6.758 -6.315 1.00 95.19 113 THR A N 1
ATOM 900 C CA . THR A 1 113 ? -1.108 8.007 -6.987 1.00 95.19 113 THR A CA 1
ATOM 901 C C . THR A 1 113 ? 0.326 7.939 -7.516 1.00 95.19 113 THR A C 1
ATOM 903 O O . THR A 1 113 ? 0.589 8.297 -8.666 1.00 95.19 113 THR A O 1
ATOM 906 N N . MET A 1 114 ? 1.261 7.426 -6.709 1.00 95.94 114 MET A N 1
ATOM 907 C CA . MET A 1 114 ? 2.656 7.225 -7.113 1.00 95.94 114 MET A CA 1
ATOM 908 C C . MET A 1 114 ? 2.760 6.256 -8.291 1.00 95.94 114 MET A C 1
ATOM 910 O O . MET A 1 114 ? 3.448 6.549 -9.264 1.00 95.94 114 MET A O 1
ATOM 914 N N . ARG A 1 115 ? 2.028 5.138 -8.261 1.00 92.00 115 ARG A N 1
ATOM 915 C CA . ARG A 1 115 ? 1.964 4.170 -9.365 1.00 92.00 115 ARG A CA 1
ATOM 916 C C . ARG A 1 115 ? 1.472 4.828 -10.654 1.00 92.00 115 ARG A C 1
ATOM 918 O O . ARG A 1 115 ? 2.079 4.629 -11.709 1.00 92.00 115 ARG A O 1
ATOM 925 N N . TYR A 1 116 ? 0.388 5.601 -10.581 1.00 92.38 116 TYR A N 1
ATOM 926 C CA . TYR A 1 116 ? -0.137 6.335 -11.732 1.00 92.38 116 TYR A CA 1
ATOM 927 C C . TYR A 1 116 ? 0.908 7.309 -12.292 1.00 92.38 116 TYR A C 1
ATOM 929 O O . TYR A 1 116 ? 1.172 7.324 -13.498 1.00 92.38 116 TYR A O 1
ATOM 937 N N . ARG A 1 117 ? 1.573 8.059 -11.405 1.00 94.56 117 ARG A N 1
ATOM 938 C CA . ARG A 1 117 ? 2.650 8.984 -11.766 1.00 94.56 117 ARG A CA 1
ATOM 939 C C . ARG A 1 117 ? 3.819 8.271 -12.445 1.00 94.56 117 ARG A C 1
ATOM 941 O O . ARG A 1 117 ? 4.260 8.734 -13.493 1.00 94.56 117 ARG A O 1
ATOM 948 N N . SER A 1 118 ? 4.288 7.148 -11.899 1.00 92.25 118 SER A N 1
ATOM 949 C CA . SER A 1 118 ? 5.391 6.364 -12.468 1.00 92.25 118 SER A CA 1
ATOM 950 C C . SER A 1 118 ? 5.067 5.836 -13.862 1.00 92.25 118 SER A C 1
ATOM 952 O O . SER A 1 118 ? 5.922 5.896 -14.741 1.00 92.25 118 SER A O 1
ATOM 954 N N . ARG A 1 119 ? 3.832 5.370 -14.093 1.00 90.38 119 ARG A N 1
ATOM 955 C CA . ARG A 1 119 ? 3.395 4.922 -15.422 1.00 90.38 119 ARG A CA 1
ATOM 956 C C . ARG A 1 119 ? 3.429 6.068 -16.432 1.00 90.38 119 ARG A C 1
ATOM 958 O O . ARG A 1 119 ? 3.985 5.913 -17.509 1.00 90.38 119 ARG A O 1
ATOM 965 N N . CYS A 1 120 ? 2.875 7.223 -16.070 1.00 93.56 120 CYS A N 1
ATOM 966 C CA . CYS A 1 120 ? 2.879 8.401 -16.937 1.00 93.56 120 CYS A CA 1
ATOM 967 C C . CYS A 1 120 ? 4.311 8.866 -17.261 1.00 93.56 120 CYS A C 1
ATOM 969 O O . CYS A 1 120 ? 4.639 9.135 -18.414 1.00 93.56 120 CYS A O 1
ATOM 971 N N . GLN A 1 121 ? 5.193 8.888 -16.257 1.00 95.12 121 GLN A N 1
ATOM 972 C CA . GLN A 1 121 ? 6.598 9.250 -16.438 1.00 95.12 121 GLN A CA 1
ATOM 973 C C . GLN A 1 121 ? 7.345 8.271 -17.354 1.00 95.12 121 GLN A C 1
ATOM 975 O O . GLN A 1 121 ? 8.186 8.692 -18.145 1.00 95.12 121 GLN A O 1
ATOM 980 N N . PHE A 1 122 ? 7.037 6.976 -17.270 1.00 92.94 122 PHE A N 1
ATOM 981 C CA . PHE A 1 122 ? 7.616 5.972 -18.156 1.00 92.94 122 PHE A CA 1
ATOM 982 C C . PHE A 1 122 ? 7.229 6.209 -19.624 1.00 92.94 122 PHE A C 1
ATOM 984 O O . PHE A 1 122 ? 8.113 6.253 -20.477 1.00 92.94 122 PHE A O 1
ATOM 991 N N . GLU A 1 123 ? 5.943 6.438 -19.910 1.00 92.94 123 GLU A N 1
ATOM 992 C CA . GLU A 1 123 ? 5.462 6.738 -21.271 1.00 92.94 123 GLU A CA 1
ATOM 993 C C . GLU A 1 123 ? 6.098 8.016 -21.835 1.00 92.94 123 GLU A C 1
ATOM 995 O O . GLU A 1 123 ? 6.549 8.046 -22.979 1.00 92.94 123 GLU A O 1
ATOM 1000 N N . PHE A 1 124 ? 6.212 9.062 -21.013 1.00 95.50 124 PHE A N 1
ATOM 1001 C CA . PHE A 1 124 ? 6.882 10.302 -21.403 1.00 95.50 124 PHE A CA 1
ATOM 1002 C C . PHE A 1 124 ? 8.356 10.072 -21.772 1.00 95.50 124 PHE A C 1
ATOM 1004 O O . PHE A 1 124 ? 8.829 10.540 -22.808 1.00 95.50 124 PHE A O 1
ATOM 1011 N N . ASN A 1 125 ? 9.082 9.295 -20.964 1.00 95.00 125 ASN A N 1
ATOM 1012 C CA . ASN A 1 125 ? 10.477 8.961 -21.247 1.00 95.00 125 ASN A CA 1
ATOM 1013 C C . ASN A 1 125 ? 10.627 8.138 -22.537 1.00 95.00 125 ASN A C 1
ATOM 1015 O O . ASN A 1 125 ? 11.580 8.349 -23.288 1.00 95.00 125 ASN A O 1
ATOM 1019 N N . LEU A 1 126 ? 9.693 7.225 -22.822 1.00 93.06 126 LEU A N 1
ATOM 1020 C CA . LEU A 1 126 ? 9.686 6.477 -24.081 1.00 93.06 126 LEU A CA 1
ATOM 1021 C C . LEU A 1 126 ? 9.514 7.398 -25.290 1.00 93.06 126 LEU A C 1
ATOM 1023 O O . LEU A 1 126 ? 10.239 7.242 -26.275 1.00 93.06 126 LEU A O 1
ATOM 1027 N N . GLN A 1 127 ? 8.605 8.372 -25.203 1.00 94.06 127 GLN A N 1
ATOM 1028 C CA . GLN A 1 127 ? 8.399 9.359 -26.263 1.00 94.06 127 GLN A CA 1
ATOM 1029 C C . GLN A 1 127 ? 9.674 10.166 -26.525 1.00 94.06 127 GLN A C 1
ATOM 1031 O O . GLN A 1 127 ? 10.115 10.234 -27.673 1.00 94.06 127 GLN A O 1
ATOM 1036 N N . LEU A 1 128 ? 10.332 10.668 -25.474 1.00 96.06 128 LEU A N 1
ATOM 1037 C CA . LEU A 1 128 ? 11.603 11.389 -25.600 1.00 96.06 128 LEU A CA 1
ATOM 1038 C C . LEU A 1 128 ? 12.678 10.559 -26.317 1.00 96.06 128 LEU A C 1
ATOM 1040 O O . LEU A 1 128 ? 13.286 11.023 -27.280 1.00 96.06 128 LEU A O 1
ATOM 1044 N N . ILE A 1 129 ? 12.877 9.308 -25.894 1.00 95.44 129 ILE A N 1
ATOM 1045 C CA . ILE A 1 129 ? 13.864 8.408 -26.509 1.00 95.44 129 ILE A CA 1
ATOM 1046 C C . ILE A 1 129 ? 13.498 8.112 -27.972 1.00 95.44 129 ILE A C 1
ATOM 1048 O O . ILE A 1 129 ? 14.382 8.014 -28.830 1.00 95.44 129 ILE A O 1
ATOM 1052 N N . SER A 1 130 ? 12.207 7.956 -28.278 1.00 93.69 130 SER A N 1
ATOM 1053 C CA . SER A 1 130 ? 11.737 7.703 -29.643 1.00 93.69 130 SER A CA 1
ATOM 1054 C C . SER A 1 130 ? 11.993 8.894 -30.574 1.00 93.69 130 SER A C 1
ATOM 1056 O O . SER A 1 130 ? 12.488 8.702 -31.690 1.00 93.69 130 SER A O 1
ATOM 1058 N N . ASP A 1 131 ? 11.777 10.117 -30.088 1.00 95.38 131 ASP A N 1
ATOM 1059 C CA . ASP A 1 131 ? 12.041 11.355 -30.818 1.00 95.38 131 ASP A CA 1
ATOM 1060 C C . ASP A 1 131 ? 13.538 11.561 -31.057 1.00 95.38 131 ASP A C 1
ATOM 1062 O O . ASP A 1 131 ? 13.952 11.903 -32.169 1.00 95.38 131 ASP A O 1
ATOM 1066 N N . GLU A 1 132 ? 14.376 11.306 -30.050 1.00 95.75 132 GLU A N 1
ATOM 1067 C CA . GLU A 1 132 ? 15.831 11.356 -30.201 1.00 95.75 132 GLU A CA 1
ATOM 1068 C C . GLU A 1 132 ? 16.332 10.362 -31.251 1.00 95.75 132 GLU A C 1
ATOM 1070 O O . GLU A 1 132 ? 17.137 10.725 -32.115 1.00 95.75 132 GLU A O 1
ATOM 1075 N N . LYS A 1 133 ? 15.836 9.117 -31.221 1.00 94.31 133 LYS A N 1
ATOM 1076 C CA . LYS A 1 133 ? 16.174 8.100 -32.228 1.00 94.31 133 LYS A CA 1
ATOM 1077 C C . LYS A 1 133 ? 15.752 8.533 -33.630 1.00 94.31 133 LYS A C 1
ATOM 1079 O O . LYS A 1 133 ? 16.527 8.358 -34.569 1.00 94.31 133 LYS A O 1
ATOM 1084 N N . LYS A 1 134 ? 14.559 9.118 -33.783 1.00 94.56 134 LYS A N 1
ATOM 1085 C CA . LYS A 1 134 ? 14.068 9.629 -35.071 1.00 94.56 134 LYS A CA 1
ATOM 1086 C C . LYS A 1 134 ? 14.946 10.767 -35.598 1.00 94.56 134 LYS A C 1
ATOM 1088 O O . LYS A 1 134 ? 15.336 10.746 -36.760 1.00 94.56 134 LYS A O 1
ATOM 1093 N N . ARG A 1 135 ? 15.329 11.715 -34.735 1.00 93.56 135 ARG A N 1
ATOM 1094 C CA . ARG A 1 135 ? 16.231 12.827 -35.091 1.00 93.56 135 ARG A CA 1
ATOM 1095 C C . ARG A 1 135 ? 17.620 12.353 -35.514 1.00 93.56 135 ARG A C 1
ATOM 1097 O O . ARG A 1 135 ? 18.190 12.949 -36.421 1.00 93.56 135 ARG A O 1
ATOM 1104 N N . LYS A 1 136 ? 18.173 11.328 -34.856 1.00 92.62 136 LYS A N 1
ATOM 1105 C CA . LYS A 1 136 ? 19.464 10.730 -35.239 1.00 92.62 136 LYS A CA 1
ATOM 1106 C C . LYS A 1 136 ? 19.375 10.072 -36.617 1.00 92.62 136 LYS A C 1
ATOM 1108 O O . LYS A 1 136 ? 20.145 10.438 -37.491 1.00 92.62 136 LYS A O 1
ATOM 1113 N N . ARG A 1 137 ? 18.350 9.245 -36.847 1.00 91.56 137 ARG A N 1
ATOM 1114 C CA . ARG A 1 137 ? 18.122 8.586 -38.142 1.00 91.56 137 ARG A CA 1
ATOM 1115 C C . ARG A 1 137 ? 18.018 9.578 -39.308 1.00 91.56 137 ARG A C 1
ATOM 1117 O O . ARG A 1 137 ? 18.703 9.404 -40.301 1.00 91.56 137 ARG A O 1
ATOM 1124 N N . CYS A 1 138 ? 17.249 10.662 -39.160 1.00 88.06 138 CYS A N 1
ATOM 1125 C CA . CYS A 1 138 ? 17.153 11.693 -40.205 1.00 88.06 138 CYS A CA 1
ATOM 1126 C C . CYS A 1 138 ? 18.458 12.477 -40.435 1.00 88.06 138 CYS A C 1
ATOM 1128 O O . CYS A 1 138 ? 18.600 13.120 -41.470 1.00 88.06 138 CYS A O 1
ATOM 1130 N N . LYS A 1 139 ? 19.379 12.517 -39.461 1.00 88.94 139 LYS A N 1
ATOM 1131 C CA . LYS A 1 139 ? 20.707 13.113 -39.668 1.00 88.94 139 LYS A CA 1
ATOM 1132 C C . LYS A 1 139 ? 21.611 12.168 -40.449 1.00 88.94 139 LYS A C 1
ATOM 1134 O O . LYS A 1 139 ? 22.316 12.652 -41.324 1.00 88.94 139 LYS A O 1
ATOM 1139 N N . ASP A 1 140 ? 21.563 10.876 -40.141 1.00 86.06 140 ASP A N 1
ATOM 1140 C CA . ASP A 1 140 ? 22.341 9.851 -40.840 1.00 86.06 140 ASP A CA 1
ATOM 1141 C C . ASP A 1 140 ? 21.893 9.761 -42.311 1.00 86.06 140 ASP A C 1
ATOM 1143 O O . ASP A 1 140 ? 22.713 9.939 -43.199 1.00 86.06 140 ASP A O 1
ATOM 1147 N N . GLU A 1 141 ? 20.580 9.700 -42.571 1.00 80.94 141 GLU A N 1
ATOM 1148 C CA . GLU A 1 141 ? 19.993 9.709 -43.930 1.00 80.94 141 GLU A CA 1
ATOM 1149 C C . GLU A 1 141 ? 20.288 10.980 -44.750 1.00 80.94 141 GLU A C 1
ATOM 1151 O O . GLU A 1 141 ? 20.069 10.996 -45.955 1.00 80.94 141 GLU A O 1
ATOM 1156 N N . ARG A 1 142 ? 20.718 12.075 -44.110 1.00 75.06 142 ARG A N 1
ATOM 1157 C CA . ARG A 1 142 ? 21.090 13.326 -44.795 1.00 75.06 142 ARG A CA 1
ATOM 1158 C C . ARG A 1 142 ? 22.595 13.427 -45.063 1.00 75.06 142 ARG A C 1
ATOM 1160 O O . ARG A 1 142 ? 23.016 14.319 -45.795 1.00 75.06 142 ARG A O 1
ATOM 1167 N N . ASN A 1 143 ? 23.391 12.598 -44.397 1.00 71.75 143 ASN A N 1
ATOM 1168 C CA . ASN A 1 143 ? 24.842 12.566 -44.547 1.00 71.75 143 ASN A CA 1
ATOM 1169 C C . ASN A 1 143 ? 25.308 11.480 -45.537 1.00 71.75 143 ASN A C 1
ATOM 1171 O O . ASN A 1 143 ? 26.478 11.514 -45.915 1.00 71.75 143 ASN A O 1
ATOM 1175 N N . ASP A 1 144 ? 24.412 10.571 -45.934 1.00 60.47 144 ASP A N 1
ATOM 1176 C CA . ASP A 1 144 ? 24.555 9.627 -47.053 1.00 60.47 144 ASP A CA 1
ATOM 1177 C C . ASP A 1 144 ? 24.030 10.238 -48.369 1.00 60.47 144 ASP A C 1
ATOM 1179 O O . ASP A 1 144 ? 24.612 9.934 -49.437 1.00 60.47 144 ASP A O 1
#

Secondary structure (DSSP, 8-state):
-HHHHHHTT-----------PPPTTPPP---HHHHHHHHHHHHHHHHHHH-HHHHHHHHHHHHHHHHHHHHIIIIIHHHHHHSS-S-HHHHHHHHHHHHHHHHHHHHHHHHHHHHHHHHHHHHHHHHHHHHHHHHHHHHHHHH-

Radius of gyration: 27.15 Å; chains: 1; bounding box: 51×55×80 Å

pLDDT: mean 90.76, std 6.22, range [60.47, 97.88]

Foldseek 3Di:
DVVVCVVLVHDDDDDDDDDDDDDPPDDDPDDPVVVVVVVVVVVLVVCCLVQVLVNLLVVLVVLLCVLCVQCVPQAVVVCVVPVDGPDPVSPVSSVVSNVVSVVSNVRSVVSVVVSVVVSVVVVVVVVVVVVVVVVVVVVVVVVD